Protein AF-A0A1V5WUJ1-F1 (afdb_monomer_lite)

Foldseek 3Di:
DDDPNFDWDWDDQPQKIKTFGPDADPVLLVVLCCQQVPDPFDQDPVRDTDGDLVSLLVCLQVCCVSRVIWMQRPHDTDRDDPVVLVPDDPVSNVVSSVVSSVVSVCSVPVVPD

Sequence (113 aa):
MEIKGRECEEVKIGEDKLYFLSSFKGKEYRKIMEIQFGEDTKMSAKGEVEFNAGRLIARVPDLFPVFCLDIVKGEEHVAPSVEYLDNLEVEHYVKIQGILTDKMAEVANSKKA

Secondary structure (DSSP, 8-state):
-BSSSSBEEEEEETTEEEEEESS--HHHHHHHHHHHSSTT--B-TTS-B---HHHHHHTHHHHTTTTT-EEEETTEEE---HHHHHTS-HHHHHHHHHHHHHHHHHHHHGGG-

Structure (mmCIF, N/CA/C/O backbone):
data_AF-A0A1V5WUJ1-F1
#
_entry.id   AF-A0A1V5WUJ1-F1
#
loop_
_atom_site.group_PDB
_atom_site.id
_atom_site.type_symbol
_atom_site.label_atom_id
_atom_site.label_alt_id
_atom_site.label_comp_id
_atom_site.label_asym_id
_atom_site.label_entity_id
_atom_site.label_seq_id
_atom_site.pdbx_PDB_ins_code
_atom_site.Cartn_x
_atom_site.Cartn_y
_atom_site.Cartn_z
_atom_site.occupancy
_atom_site.B_iso_or_equiv
_atom_site.auth_seq_id
_atom_site.auth_comp_id
_atom_site.auth_asym_id
_atom_site.auth_atom_id
_atom_site.pdbx_PDB_model_num
ATOM 1 N N . MET A 1 1 ? -9.285 12.064 5.532 1.00 66.38 1 MET A N 1
ATOM 2 C CA . MET A 1 1 ? -9.195 12.162 7.011 1.00 66.38 1 MET A CA 1
ATOM 3 C C . MET A 1 1 ? -7.740 12.377 7.397 1.00 66.38 1 MET A C 1
ATOM 5 O O . MET A 1 1 ? -6.892 11.842 6.704 1.00 66.38 1 MET A O 1
ATOM 9 N N . GLU A 1 2 ? -7.425 13.144 8.445 1.00 59.47 2 GLU A N 1
ATOM 10 C CA . GLU A 1 2 ? -6.035 13.294 8.904 1.00 59.47 2 GLU A CA 1
ATOM 11 C C . GLU A 1 2 ? -5.689 12.246 9.978 1.00 59.47 2 GLU A C 1
ATOM 13 O O . GLU A 1 2 ? -6.318 12.215 11.032 1.00 59.47 2 GLU A O 1
ATOM 18 N N . ILE A 1 3 ? -4.684 11.400 9.730 1.00 64.50 3 ILE A N 1
ATOM 19 C CA . ILE A 1 3 ? -4.148 10.425 10.691 1.00 64.50 3 ILE A CA 1
ATOM 20 C C . ILE A 1 3 ? -2.673 10.751 10.931 1.00 64.50 3 ILE A C 1
ATOM 22 O O . ILE A 1 3 ? -1.857 10.730 10.009 1.00 64.50 3 ILE A O 1
ATOM 26 N N . LYS A 1 4 ? -2.310 11.058 12.185 1.00 66.69 4 LYS A N 1
ATOM 27 C CA . LYS A 1 4 ? -0.926 11.384 12.594 1.00 66.69 4 LYS A CA 1
ATOM 28 C C . LYS A 1 4 ? -0.276 12.489 11.727 1.00 66.69 4 LYS A C 1
ATOM 30 O O . LYS A 1 4 ? 0.902 12.387 11.375 1.00 66.69 4 LYS A O 1
ATOM 35 N N . GLY A 1 5 ? -1.022 13.540 11.367 1.00 66.94 5 GLY A N 1
ATOM 36 C CA . GLY A 1 5 ? -0.499 14.658 10.565 1.00 66.94 5 GLY A CA 1
ATOM 37 C C . GLY A 1 5 ? -0.368 14.362 9.066 1.00 66.94 5 GLY A C 1
ATOM 38 O O . GLY A 1 5 ? 0.536 14.901 8.404 1.00 66.94 5 GLY A O 1
ATOM 39 N N . ARG A 1 6 ? -1.183 13.434 8.550 1.00 70.19 6 ARG A N 1
ATOM 40 C CA . ARG A 1 6 ? -1.177 12.982 7.153 1.00 70.19 6 ARG A CA 1
ATOM 41 C C . ARG A 1 6 ? -2.592 12.777 6.642 1.00 70.19 6 ARG A C 1
ATOM 43 O O . ARG A 1 6 ? -3.411 12.214 7.359 1.00 70.19 6 ARG A O 1
ATOM 50 N N . GLU A 1 7 ? -2.863 13.190 5.411 1.00 72.94 7 GLU A N 1
ATOM 51 C CA . GLU A 1 7 ? -4.158 12.931 4.794 1.00 72.94 7 GLU A CA 1
ATOM 52 C C . GLU A 1 7 ? -4.234 11.488 4.299 1.00 72.94 7 GLU A C 1
ATOM 54 O O . GLU A 1 7 ? -3.339 11.004 3.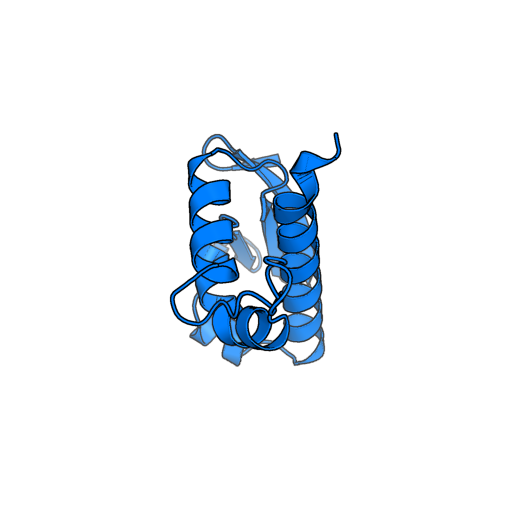598 1.00 72.94 7 GLU A O 1
ATOM 59 N N . CYS A 1 8 ? -5.316 10.820 4.681 1.00 74.75 8 CYS A N 1
ATOM 60 C CA . 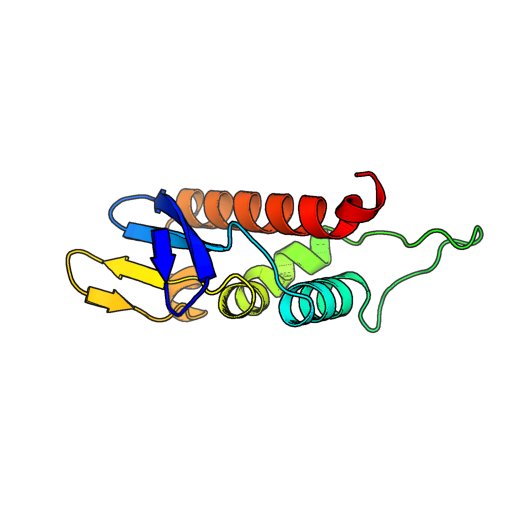CYS A 1 8 ? -5.639 9.459 4.312 1.00 74.75 8 CYS A CA 1
ATOM 61 C C . CYS A 1 8 ? -7.036 9.362 3.688 1.00 74.75 8 CYS A C 1
ATOM 63 O O . CYS A 1 8 ? -7.982 10.055 4.087 1.00 74.75 8 CYS A O 1
ATOM 65 N N . GLU A 1 9 ? -7.155 8.441 2.745 1.00 81.06 9 GLU A N 1
ATOM 66 C CA . GLU A 1 9 ? -8.370 7.968 2.102 1.00 81.06 9 GLU A CA 1
ATOM 67 C C . GLU A 1 9 ? -8.861 6.694 2.802 1.00 81.06 9 GLU A C 1
ATOM 69 O O . GLU A 1 9 ? -8.077 5.774 3.031 1.00 81.06 9 GLU A O 1
ATOM 74 N N . GLU A 1 10 ? -10.148 6.651 3.150 1.00 82.38 10 GLU A N 1
ATOM 75 C CA . GLU A 1 10 ? -10.794 5.466 3.725 1.00 82.38 10 GLU A CA 1
ATOM 76 C C . GLU A 1 10 ? -11.273 4.540 2.605 1.00 82.38 10 GLU A C 1
ATOM 78 O O . GLU A 1 10 ? -12.014 4.958 1.715 1.00 82.38 10 GLU A O 1
ATOM 83 N N . VAL A 1 11 ? -10.907 3.264 2.685 1.00 82.62 11 VAL A N 1
ATOM 84 C CA . VAL A 1 11 ? -11.355 2.219 1.770 1.00 82.62 11 VAL A CA 1
ATOM 85 C C . VAL A 1 11 ? -11.915 1.059 2.577 1.00 82.62 11 VAL A C 1
ATOM 87 O O . VAL A 1 11 ? -11.229 0.464 3.407 1.00 82.62 11 VAL A O 1
ATOM 90 N N . LYS A 1 12 ? -13.166 0.695 2.295 1.00 83.56 12 LYS A N 1
ATOM 91 C CA . LYS A 1 12 ? -13.801 -0.476 2.899 1.00 83.56 12 LYS A CA 1
ATOM 92 C C . LYS A 1 12 ? -13.462 -1.746 2.113 1.00 83.56 12 LYS A C 1
ATOM 94 O O . LYS A 1 12 ? -13.655 -1.807 0.887 1.00 83.56 12 LYS A O 1
ATOM 99 N N . ILE A 1 13 ? -12.965 -2.760 2.815 1.00 80.94 13 ILE A N 1
ATOM 100 C CA . ILE A 1 13 ? -12.621 -4.071 2.258 1.00 80.94 13 ILE A CA 1
ATOM 101 C C . ILE A 1 13 ? -13.202 -5.140 3.181 1.00 80.94 13 ILE A C 1
ATOM 103 O O . ILE A 1 13 ? -12.755 -5.304 4.310 1.00 80.94 13 ILE A O 1
ATOM 107 N N . GLY A 1 14 ? -14.245 -5.827 2.713 1.00 81.31 14 GLY A N 1
ATOM 108 C CA . GLY A 1 14 ? -15.060 -6.678 3.575 1.00 81.31 14 GLY A CA 1
ATOM 109 C C . GLY A 1 14 ? -15.678 -5.877 4.725 1.00 81.31 14 GLY A C 1
ATOM 110 O O . GLY A 1 14 ? -16.364 -4.871 4.506 1.00 81.31 14 GLY A O 1
ATOM 111 N N . GLU A 1 15 ? -15.418 -6.327 5.949 1.00 81.75 15 GLU A N 1
ATOM 112 C CA . GLU A 1 15 ? -15.836 -5.658 7.188 1.00 81.75 15 GLU A CA 1
ATOM 113 C C . GLU A 1 15 ? -14.806 -4.637 7.694 1.00 81.75 15 GLU A C 1
ATOM 115 O O . GLU A 1 15 ? -15.154 -3.760 8.487 1.00 81.75 15 GLU A O 1
ATOM 120 N N . ASP A 1 16 ? -13.578 -4.690 7.174 1.00 82.56 16 ASP A N 1
ATOM 121 C CA . ASP A 1 16 ? -12.463 -3.868 7.624 1.00 82.56 16 ASP A CA 1
ATOM 122 C C . ASP A 1 16 ? -12.460 -2.503 6.919 1.00 82.56 16 ASP A C 1
ATOM 124 O O . ASP A 1 16 ? -12.800 -2.360 5.733 1.00 82.56 16 ASP A O 1
ATOM 128 N N . LYS A 1 17 ? -12.036 -1.471 7.654 1.00 83.06 17 LYS A N 1
ATOM 129 C CA . LYS A 1 17 ? -11.732 -0.151 7.092 1.00 83.06 17 LYS A CA 1
ATOM 130 C C . LYS A 1 17 ? -10.229 0.038 7.031 1.00 83.06 17 LYS A C 1
ATOM 132 O O . LYS A 1 17 ? -9.553 -0.056 8.051 1.00 83.06 17 LYS A O 1
ATOM 137 N N . LEU A 1 18 ? -9.719 0.325 5.842 1.00 82.62 18 LEU A N 1
ATOM 138 C CA . LEU A 1 18 ? -8.309 0.602 5.612 1.00 82.62 18 LEU A CA 1
ATOM 139 C C . LEU A 1 18 ? -8.134 2.080 5.286 1.00 82.62 18 LEU A C 1
ATOM 141 O O . LEU A 1 18 ? -8.871 2.629 4.469 1.00 82.62 18 LEU A O 1
ATOM 145 N N . TYR A 1 19 ? -7.127 2.710 5.877 1.00 77.25 19 TYR A N 1
ATOM 146 C CA . TYR A 1 19 ? -6.777 4.099 5.599 1.00 77.25 19 TYR A CA 1
ATOM 147 C C . TYR A 1 19 ? -5.453 4.167 4.846 1.00 77.25 19 TYR A C 1
ATOM 149 O O . TYR A 1 19 ? -4.418 3.800 5.389 1.00 77.25 19 TYR A O 1
ATOM 157 N N . PHE A 1 20 ? -5.474 4.655 3.609 1.00 79.00 20 PHE A N 1
ATOM 158 C CA . PHE A 1 20 ? -4.284 4.802 2.766 1.00 79.00 20 PHE A CA 1
ATOM 159 C C . PHE A 1 20 ? -3.887 6.266 2.666 1.00 79.00 20 PHE A C 1
ATOM 161 O O . PHE A 1 20 ? -4.762 7.108 2.503 1.00 79.00 20 PHE A O 1
ATOM 168 N N . LEU A 1 21 ? -2.593 6.591 2.658 1.00 73.88 21 LEU A N 1
ATOM 169 C CA . LEU A 1 21 ? -2.167 7.966 2.371 1.00 73.88 21 LEU A CA 1
ATOM 170 C C . LEU A 1 21 ? -2.736 8.477 1.036 1.00 73.88 21 LEU A C 1
ATOM 172 O O . LEU A 1 21 ? -2.644 7.809 0.001 1.00 73.88 21 LEU A O 1
ATOM 176 N N . SER A 1 22 ? -3.310 9.680 1.073 1.00 69.31 22 SER A N 1
ATOM 177 C CA . SER A 1 22 ? -3.749 10.441 -0.101 1.00 69.31 22 SER A CA 1
ATOM 178 C C . SER A 1 22 ? -2.729 11.504 -0.510 1.00 69.31 22 SER A C 1
ATOM 180 O O . SER A 1 22 ? -2.707 11.911 -1.667 1.00 69.31 22 SER A O 1
ATOM 182 N N . SER A 1 23 ? -1.852 11.927 0.407 1.00 71.88 23 SER A N 1
ATOM 183 C CA . SER A 1 23 ? -0.723 12.811 0.108 1.00 71.88 23 SER A CA 1
ATOM 184 C C . SER A 1 23 ? 0.598 12.250 0.640 1.00 71.88 23 SER A C 1
ATOM 186 O O . SER A 1 23 ? 0.718 11.806 1.785 1.00 71.88 23 SER A O 1
ATOM 188 N N . PHE A 1 24 ? 1.621 12.272 -0.216 1.00 72.88 24 PHE A N 1
ATOM 189 C CA . PHE A 1 24 ? 2.950 11.732 0.074 1.00 72.88 24 PHE A CA 1
ATOM 190 C C . PHE A 1 24 ? 3.927 12.867 0.373 1.00 72.88 24 PHE A C 1
ATOM 192 O O . PHE A 1 24 ? 4.027 13.822 -0.397 1.00 72.88 24 PHE A O 1
ATOM 199 N N . LYS A 1 25 ? 4.688 12.771 1.471 1.00 73.94 25 LYS A N 1
ATOM 200 C CA . LYS A 1 25 ? 5.813 13.684 1.724 1.00 73.94 25 LYS A CA 1
ATOM 201 C C . LYS A 1 25 ? 7.084 13.094 1.098 1.00 73.94 25 LYS A C 1
ATOM 203 O O . LYS A 1 25 ? 7.138 11.942 0.661 1.00 73.94 25 LYS A O 1
ATOM 208 N N . GLY A 1 26 ? 8.154 13.888 1.050 1.00 74.81 26 GLY A N 1
ATOM 209 C CA . GLY A 1 26 ? 9.399 13.492 0.373 1.00 74.81 26 GLY A CA 1
ATOM 210 C C . GLY A 1 26 ? 10.065 12.224 0.934 1.00 74.81 26 GLY A C 1
ATOM 211 O O . GLY A 1 26 ? 10.802 11.545 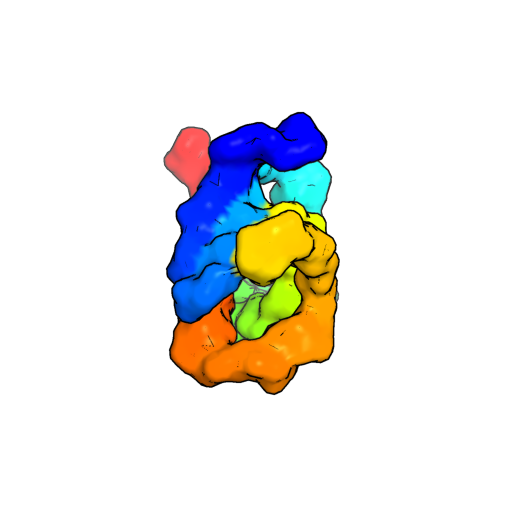0.220 1.00 74.81 26 GLY A O 1
ATOM 212 N N . LYS A 1 27 ? 9.810 11.871 2.203 1.00 76.19 27 LYS A N 1
ATOM 213 C CA . LYS A 1 27 ? 10.301 10.620 2.804 1.00 76.19 27 LYS A CA 1
ATOM 214 C C . LYS A 1 27 ? 9.604 9.400 2.197 1.00 76.19 27 LYS A C 1
ATOM 216 O O . LYS A 1 27 ? 10.272 8.410 1.919 1.00 76.19 27 LYS A O 1
ATOM 221 N N . GLU A 1 28 ? 8.291 9.472 1.998 1.00 73.50 28 GLU A N 1
ATOM 222 C CA . GLU A 1 28 ? 7.489 8.407 1.390 1.00 73.50 28 GLU A CA 1
ATOM 223 C C . GLU A 1 28 ? 7.840 8.260 -0.087 1.00 73.50 28 GLU A C 1
ATOM 225 O O . GLU A 1 28 ? 8.107 7.146 -0.523 1.00 73.50 28 GLU A O 1
ATOM 230 N N . TYR A 1 29 ? 7.969 9.382 -0.808 1.00 74.75 29 TYR A N 1
ATOM 231 C CA . TYR A 1 29 ? 8.462 9.392 -2.188 1.00 74.75 29 TYR A CA 1
ATOM 232 C C . TYR A 1 29 ? 9.801 8.654 -2.302 1.00 74.75 29 TYR A C 1
ATOM 234 O O . TYR A 1 29 ? 9.932 7.732 -3.096 1.00 74.75 29 TYR A O 1
ATOM 242 N N . ARG A 1 30 ? 10.787 8.992 -1.458 1.00 73.06 30 ARG A N 1
ATOM 243 C CA . ARG A 1 30 ? 12.104 8.339 -1.482 1.00 73.06 30 ARG A CA 1
ATOM 244 C C . ARG A 1 30 ? 12.015 6.832 -1.256 1.00 73.06 30 ARG A C 1
ATOM 246 O O . ARG A 1 30 ? 12.642 6.093 -1.996 1.00 73.06 30 ARG A O 1
ATOM 253 N N . LYS A 1 31 ? 11.223 6.382 -0.280 1.00 74.19 31 LYS A N 1
ATOM 254 C CA . LYS A 1 31 ? 11.044 4.950 0.004 1.00 74.19 31 LYS A CA 1
ATOM 255 C C . LYS A 1 31 ? 10.348 4.207 -1.135 1.00 74.19 31 LYS A C 1
ATOM 257 O O . LYS A 1 31 ? 10.767 3.112 -1.485 1.00 74.19 31 LYS A O 1
ATOM 262 N N . ILE A 1 32 ? 9.308 4.803 -1.722 1.00 72.69 32 ILE A N 1
ATOM 263 C CA . ILE A 1 32 ? 8.624 4.262 -2.906 1.00 72.69 32 ILE A CA 1
ATOM 264 C C . ILE A 1 32 ? 9.628 4.112 -4.049 1.00 72.69 32 ILE A C 1
ATOM 266 O O . ILE A 1 32 ? 9.714 3.044 -4.648 1.00 72.69 32 ILE A O 1
ATOM 270 N N . MET A 1 33 ? 10.449 5.138 -4.280 1.00 71.25 33 MET A N 1
ATOM 271 C CA . MET A 1 33 ? 11.511 5.099 -5.279 1.00 71.25 33 MET A CA 1
ATOM 272 C C . MET A 1 33 ? 12.603 4.077 -4.926 1.00 71.25 33 MET A C 1
ATOM 274 O O . MET A 1 33 ? 13.083 3.395 -5.809 1.00 71.25 33 MET A O 1
ATOM 278 N N . GLU A 1 34 ? 12.994 3.894 -3.668 1.00 71.00 34 GLU A N 1
ATOM 279 C CA . GLU A 1 34 ? 13.957 2.850 -3.270 1.00 71.00 34 GLU A CA 1
ATOM 280 C C . GLU A 1 34 ? 13.410 1.435 -3.509 1.00 71.00 34 GLU A C 1
ATOM 282 O O . GLU A 1 34 ? 14.152 0.542 -3.906 1.00 71.00 34 GLU A O 1
ATOM 287 N N . ILE A 1 35 ? 12.108 1.216 -3.308 1.00 70.50 35 ILE A N 1
ATOM 288 C CA . ILE A 1 35 ? 11.459 -0.073 -3.589 1.00 70.50 35 ILE A CA 1
ATOM 289 C C . ILE A 1 35 ? 11.332 -0.292 -5.101 1.00 70.50 35 ILE A C 1
ATOM 291 O O . ILE A 1 35 ? 11.579 -1.391 -5.597 1.00 70.50 35 ILE A O 1
ATOM 295 N N . GLN A 1 36 ? 10.980 0.762 -5.837 1.00 63.81 36 GLN A N 1
ATOM 296 C CA . GLN A 1 36 ? 10.772 0.729 -7.282 1.00 63.81 36 GLN A CA 1
ATOM 297 C C . GLN A 1 36 ? 12.085 0.684 -8.080 1.00 63.81 36 GLN A C 1
ATOM 299 O O . GLN A 1 36 ? 12.141 0.021 -9.113 1.00 63.81 36 GLN A O 1
ATOM 304 N N . PHE A 1 37 ? 13.127 1.360 -7.591 1.00 66.12 37 PHE A N 1
ATOM 305 C CA . PHE A 1 37 ? 14.444 1.531 -8.215 1.00 66.12 37 PHE A CA 1
ATOM 306 C C . PHE A 1 37 ? 15.579 0.865 -7.406 1.00 66.12 37 PHE A C 1
ATOM 308 O O . PHE A 1 37 ? 16.753 1.194 -7.579 1.00 66.12 37 PHE A O 1
ATOM 315 N N . GLY A 1 38 ? 15.252 -0.065 -6.503 1.00 61.78 38 GLY A N 1
ATOM 316 C CA . GLY A 1 38 ? 16.234 -0.807 -5.704 1.00 61.78 38 GLY A CA 1
ATOM 317 C C . GLY A 1 38 ? 17.146 -1.711 -6.543 1.00 61.78 38 GLY A C 1
ATOM 318 O O . GLY A 1 38 ? 17.019 -1.776 -7.763 1.00 61.78 38 GLY A O 1
ATOM 319 N N . GLU A 1 39 ? 18.039 -2.457 -5.886 1.00 52.44 39 GLU A N 1
ATOM 320 C CA . GLU A 1 39 ? 19.249 -3.122 -6.436 1.00 52.44 39 GLU A CA 1
ATOM 321 C C . GLU A 1 39 ? 19.126 -3.939 -7.749 1.00 52.44 39 GLU A C 1
ATOM 323 O O . GLU A 1 39 ? 20.147 -4.211 -8.369 1.00 52.44 39 GLU A O 1
ATOM 328 N N . ASP A 1 40 ? 17.921 -4.257 -8.240 1.00 50.91 40 ASP A N 1
ATOM 329 C CA . ASP A 1 40 ? 17.703 -5.020 -9.488 1.00 50.91 40 ASP A CA 1
ATOM 330 C C . ASP A 1 40 ? 17.066 -4.189 -10.616 1.00 50.91 40 ASP A C 1
ATOM 332 O O . ASP A 1 40 ? 16.441 -4.730 -11.534 1.00 50.91 40 ASP A O 1
ATOM 336 N N . THR A 1 41 ? 17.173 -2.863 -10.554 1.00 54.41 41 THR A N 1
ATOM 337 C CA . THR A 1 41 ? 16.645 -1.989 -11.607 1.00 54.41 41 THR A CA 1
ATOM 338 C C . THR A 1 41 ? 17.500 -2.134 -12.854 1.00 54.41 41 THR A C 1
ATOM 340 O O . THR A 1 41 ? 18.603 -1.593 -12.941 1.00 54.41 41 THR A O 1
ATOM 343 N N . LYS A 1 42 ? 16.999 -2.876 -13.842 1.00 54.06 42 LYS A N 1
ATOM 344 C CA . LYS A 1 42 ? 17.636 -2.928 -15.154 1.00 54.06 42 LYS A CA 1
ATOM 345 C C . LYS A 1 42 ? 17.384 -1.598 -15.850 1.00 54.06 42 LYS A C 1
ATOM 347 O O . LYS A 1 42 ? 16.258 -1.265 -16.213 1.00 54.06 42 LYS A O 1
ATOM 352 N N . MET A 1 43 ? 18.447 -0.820 -16.028 1.00 54.41 43 MET A N 1
ATOM 353 C CA . MET A 1 43 ? 18.425 0.215 -17.050 1.00 54.41 43 MET A CA 1
ATOM 354 C C . MET A 1 43 ? 18.422 -0.490 -18.402 1.00 54.41 43 MET A C 1
ATOM 356 O O . MET A 1 43 ? 19.315 -1.285 -18.701 1.00 54.41 43 MET A O 1
ATOM 360 N N . SER A 1 44 ? 17.402 -0.223 -19.210 1.00 55.81 44 SER A N 1
ATOM 361 C CA . SER A 1 44 ? 17.400 -0.641 -20.606 1.00 55.81 44 SER A CA 1
ATOM 362 C C . SER A 1 44 ? 18.615 -0.041 -21.323 1.00 55.81 44 SER A C 1
ATOM 364 O O . SER A 1 44 ? 19.174 0.976 -20.903 1.00 55.81 44 SER A O 1
ATOM 366 N N . ALA A 1 45 ? 19.003 -0.617 -22.461 1.00 55.97 45 ALA A N 1
ATOM 367 C CA . ALA A 1 45 ? 20.125 -0.124 -23.267 1.00 55.97 45 ALA A CA 1
ATOM 368 C C . ALA A 1 45 ? 19.978 1.345 -23.735 1.00 55.97 45 ALA A C 1
ATOM 370 O O . ALA A 1 45 ? 20.937 1.928 -24.233 1.00 55.97 45 ALA A O 1
ATOM 371 N N . LYS A 1 46 ? 18.792 1.950 -23.576 1.00 59.41 46 LYS A N 1
ATOM 372 C CA . LYS A 1 46 ? 18.491 3.353 -23.896 1.00 59.41 46 LYS A CA 1
ATOM 373 C C . LYS A 1 46 ? 18.511 4.286 -22.676 1.00 59.41 46 LYS A C 1
ATOM 375 O O . LYS A 1 46 ? 18.205 5.464 -22.816 1.00 59.41 46 LYS A O 1
ATOM 380 N N . GLY A 1 47 ? 18.856 3.780 -21.489 1.00 55.59 47 GLY A N 1
ATOM 381 C CA . GLY A 1 47 ? 18.836 4.546 -20.237 1.00 55.59 47 GLY A CA 1
ATOM 382 C C . GLY A 1 47 ? 17.437 4.726 -19.639 1.00 55.59 47 GLY A C 1
ATOM 383 O O . GLY A 1 47 ? 17.279 5.454 -18.662 1.00 55.59 47 GLY A O 1
ATOM 384 N N . GLU A 1 48 ? 16.421 4.064 -20.196 1.00 54.94 48 GLU A N 1
ATOM 385 C CA . GLU A 1 48 ? 15.081 4.030 -19.611 1.00 54.94 48 GLU A CA 1
ATOM 386 C C . GLU A 1 48 ? 15.056 2.995 -18.490 1.00 54.94 48 GLU A C 1
ATOM 388 O O . GLU A 1 48 ? 15.583 1.890 -18.641 1.00 54.94 48 GLU A O 1
ATOM 393 N N . VAL A 1 49 ? 14.449 3.352 -17.365 1.00 57.66 49 VAL A N 1
ATOM 394 C CA . VAL A 1 49 ? 14.274 2.432 -16.245 1.00 57.66 49 VAL A CA 1
ATOM 395 C C . VAL A 1 49 ? 13.134 1.470 -16.564 1.00 57.66 49 VAL A C 1
ATOM 397 O O . VAL A 1 49 ? 11.992 1.902 -16.716 1.00 57.66 49 VAL A O 1
ATOM 400 N N . GLU A 1 50 ? 13.431 0.169 -16.644 1.00 56.06 50 GLU A N 1
ATOM 401 C CA . GLU A 1 50 ? 12.386 -0.850 -16.744 1.00 56.06 50 GLU A CA 1
ATOM 402 C C . GLU A 1 50 ? 11.713 -1.044 -15.384 1.00 56.06 50 GLU A C 1
ATOM 404 O O . GLU A 1 50 ? 12.303 -1.539 -14.422 1.00 56.06 50 GLU A O 1
ATOM 409 N N . PHE A 1 51 ? 10.443 -0.651 -15.314 1.00 59.84 51 PHE A N 1
ATOM 410 C CA . PHE A 1 51 ? 9.598 -0.884 -14.154 1.00 59.84 51 PHE A CA 1
ATOM 411 C C . PHE A 1 51 ? 9.259 -2.374 -14.025 1.00 59.84 51 PHE A C 1
ATOM 413 O O . PHE A 1 51 ? 8.582 -2.943 -14.882 1.00 59.84 51 PHE A O 1
ATOM 420 N N . ASN A 1 52 ? 9.681 -3.007 -12.929 1.00 62.88 52 ASN A N 1
ATOM 421 C CA . ASN A 1 52 ? 9.318 -4.392 -12.635 1.00 62.88 52 ASN A CA 1
ATOM 422 C C . ASN A 1 52 ? 8.071 -4.455 -11.735 1.00 62.88 52 ASN A C 1
ATOM 424 O O . ASN A 1 52 ? 8.171 -4.559 -10.510 1.00 62.88 52 ASN A O 1
ATOM 428 N N . ALA A 1 53 ? 6.893 -4.434 -12.363 1.00 59.03 53 ALA A N 1
ATOM 429 C CA . ALA A 1 53 ? 5.603 -4.553 -11.680 1.00 59.03 53 ALA A CA 1
ATOM 430 C C . ALA A 1 53 ? 5.493 -5.836 -10.829 1.00 59.03 53 ALA A C 1
ATOM 432 O O . ALA A 1 53 ? 4.936 -5.806 -9.736 1.00 59.03 53 ALA A O 1
ATOM 433 N N . GLY A 1 54 ? 6.077 -6.953 -11.280 1.00 58.97 54 GLY A N 1
ATOM 434 C CA . GLY A 1 54 ? 6.045 -8.228 -10.553 1.00 58.97 54 GLY A CA 1
ATOM 435 C C . GLY A 1 54 ? 6.786 -8.188 -9.212 1.00 58.97 54 GLY A C 1
ATOM 436 O O . GLY A 1 54 ? 6.359 -8.813 -8.244 1.00 58.97 54 GLY A O 1
ATOM 437 N N . ARG A 1 55 ? 7.867 -7.405 -9.113 1.00 63.50 55 ARG A N 1
ATOM 438 C CA . ARG A 1 55 ? 8.624 -7.235 -7.861 1.00 63.50 55 ARG A CA 1
ATOM 439 C C . ARG A 1 55 ? 7.900 -6.329 -6.866 1.00 63.50 55 ARG A C 1
ATOM 441 O O . ARG A 1 55 ? 7.975 -6.569 -5.665 1.00 63.50 55 ARG A O 1
ATOM 448 N N . LEU A 1 56 ? 7.177 -5.331 -7.373 1.00 62.16 56 LEU A N 1
ATOM 449 C CA . LEU A 1 56 ? 6.286 -4.475 -6.587 1.00 62.16 56 LEU A CA 1
ATOM 450 C C . LEU A 1 56 ? 5.223 -5.314 -5.868 1.00 62.16 56 LEU A C 1
ATOM 452 O O . LEU A 1 56 ? 5.016 -5.174 -4.667 1.00 62.16 56 LEU A O 1
ATOM 456 N N . ILE A 1 57 ? 4.620 -6.242 -6.616 1.00 62.69 57 ILE A N 1
ATOM 457 C CA . ILE A 1 57 ? 3.597 -7.173 -6.136 1.00 62.69 57 ILE A CA 1
ATOM 458 C C . ILE A 1 57 ? 4.164 -8.089 -5.045 1.00 62.69 57 ILE A C 1
ATOM 460 O O . ILE A 1 57 ? 3.556 -8.249 -3.992 1.00 62.69 57 ILE A O 1
ATOM 464 N N . ALA A 1 58 ? 5.369 -8.629 -5.243 1.00 61.59 58 ALA A N 1
ATOM 465 C CA . ALA A 1 58 ? 6.022 -9.480 -4.248 1.00 61.59 58 ALA A CA 1
ATOM 466 C C . ALA A 1 58 ? 6.415 -8.738 -2.952 1.00 61.59 58 ALA A C 1
ATOM 468 O O . ALA A 1 58 ? 6.638 -9.379 -1.929 1.00 61.59 58 ALA A O 1
ATOM 469 N N . ARG A 1 59 ? 6.507 -7.401 -2.984 1.00 68.19 59 ARG A N 1
ATOM 470 C CA . ARG A 1 59 ? 6.853 -6.552 -1.830 1.00 68.19 59 ARG A CA 1
ATOM 471 C C . ARG A 1 59 ? 5.673 -5.755 -1.283 1.00 68.19 59 ARG A C 1
ATOM 473 O O . ARG A 1 59 ? 5.878 -4.812 -0.526 1.00 68.19 59 ARG A O 1
ATOM 480 N N . VAL A 1 60 ? 4.442 -6.144 -1.615 1.00 67.62 60 VAL A N 1
ATOM 481 C CA . VAL A 1 60 ? 3.222 -5.517 -1.084 1.00 67.62 60 VAL A CA 1
ATOM 482 C C . VAL A 1 60 ? 3.269 -5.319 0.438 1.00 67.62 60 VAL A C 1
ATOM 484 O O . VAL A 1 60 ? 2.998 -4.198 0.862 1.00 67.62 60 VAL A O 1
ATOM 487 N N . PRO A 1 61 ? 3.694 -6.292 1.272 1.00 68.44 61 PRO A N 1
ATOM 488 C CA . PRO A 1 61 ? 3.803 -6.072 2.717 1.00 68.44 61 PRO A CA 1
ATOM 489 C C . PRO A 1 61 ? 4.737 -4.914 3.115 1.00 68.44 61 PRO A C 1
ATOM 491 O O . PRO A 1 61 ? 4.426 -4.160 4.036 1.00 68.44 61 PRO A O 1
ATOM 494 N N . ASP A 1 62 ? 5.840 -4.706 2.388 1.00 70.56 62 ASP A N 1
ATOM 495 C CA . ASP A 1 62 ? 6.823 -3.646 2.666 1.00 70.56 62 ASP A CA 1
ATOM 496 C C . ASP A 1 62 ? 6.268 -2.239 2.390 1.00 70.56 62 ASP A C 1
ATOM 498 O O . ASP A 1 62 ? 6.794 -1.235 2.881 1.00 70.56 62 ASP A O 1
A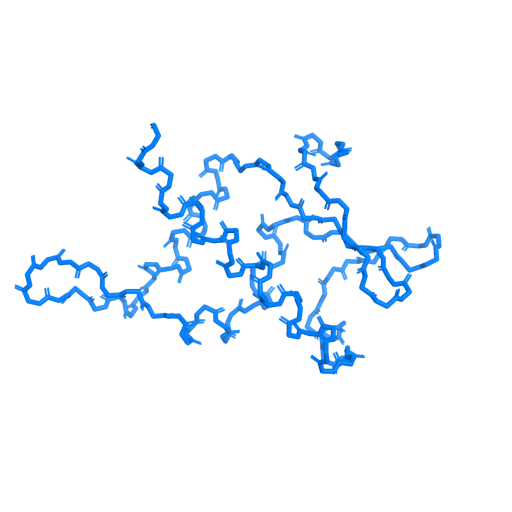TOM 502 N N . LEU A 1 63 ? 5.192 -2.151 1.604 1.00 70.12 63 LEU A N 1
ATOM 503 C CA . LEU A 1 63 ? 4.541 -0.899 1.236 1.00 70.12 63 LEU A CA 1
ATOM 504 C C . LEU A 1 63 ? 3.601 -0.392 2.330 1.00 70.12 63 LEU A C 1
ATOM 506 O O . LEU A 1 63 ? 3.439 0.817 2.486 1.00 70.12 63 LEU A O 1
ATOM 510 N N . PHE A 1 64 ? 3.025 -1.272 3.144 1.00 69.88 64 PHE A N 1
ATOM 511 C CA . PHE A 1 64 ? 2.037 -0.892 4.160 1.00 69.88 64 PHE A CA 1
ATOM 512 C C . PHE A 1 64 ? 2.542 0.171 5.157 1.00 69.88 64 PHE A C 1
ATOM 514 O O . PHE A 1 64 ? 1.837 1.162 5.378 1.00 69.88 64 PHE A O 1
ATOM 521 N N . PRO A 1 65 ? 3.774 0.076 5.703 1.00 64.06 65 PRO A N 1
ATOM 522 C CA . PRO A 1 65 ? 4.338 1.131 6.545 1.00 64.06 65 PRO A CA 1
ATOM 523 C C . PRO A 1 65 ? 4.558 2.456 5.800 1.00 64.06 65 PRO A C 1
ATOM 525 O O . PRO A 1 65 ? 4.570 3.522 6.419 1.00 64.06 65 PRO A O 1
ATOM 528 N N . VAL A 1 66 ? 4.772 2.402 4.480 1.00 65.69 66 VAL A N 1
ATOM 529 C CA . VAL A 1 66 ? 5.025 3.573 3.626 1.00 65.69 66 VAL A CA 1
ATOM 530 C C . VAL A 1 66 ? 3.731 4.322 3.333 1.00 65.69 66 VAL A C 1
ATOM 532 O O . VAL A 1 66 ? 3.715 5.548 3.419 1.00 65.69 66 VAL A O 1
ATOM 535 N N . PHE A 1 67 ? 2.645 3.591 3.087 1.00 66.00 67 PHE A N 1
ATOM 536 C CA . PHE A 1 67 ? 1.301 4.138 2.887 1.00 66.00 67 PHE A CA 1
ATOM 537 C C . PHE A 1 67 ? 0.555 4.420 4.197 1.00 66.00 67 PHE A C 1
ATOM 539 O O . PHE A 1 67 ? -0.631 4.733 4.143 1.00 66.00 67 PHE A O 1
ATOM 546 N N . CYS A 1 68 ? 1.249 4.333 5.345 1.00 62.03 68 CYS A N 1
ATOM 547 C CA . CYS A 1 68 ? 0.702 4.500 6.697 1.00 62.03 68 CYS A CA 1
ATOM 548 C C . CYS A 1 68 ? -0.647 3.807 6.871 1.00 62.03 68 CYS A C 1
ATOM 550 O O . CYS A 1 68 ? -1.595 4.409 7.372 1.00 62.03 68 CYS A O 1
ATOM 552 N N . LEU A 1 69 ? -0.700 2.557 6.422 1.00 69.06 69 LEU A N 1
ATOM 553 C CA . LEU A 1 69 ? -1.935 1.811 6.375 1.00 69.06 69 LEU A CA 1
ATOM 554 C C . LEU A 1 69 ? -2.405 1.551 7.808 1.00 69.06 69 LEU A C 1
ATOM 556 O O . LEU A 1 69 ? -1.689 0.932 8.591 1.00 69.06 69 LEU A O 1
ATOM 560 N N . ASP A 1 70 ? -3.560 2.097 8.162 1.00 74.12 70 ASP A N 1
ATOM 561 C CA . ASP A 1 70 ? -4.225 1.833 9.437 1.00 74.12 70 ASP A CA 1
ATOM 562 C C . ASP A 1 70 ? -5.450 0.972 9.154 1.00 74.12 70 ASP A C 1
ATOM 564 O O . ASP A 1 70 ? -6.165 1.226 8.178 1.00 74.12 70 ASP A O 1
ATOM 568 N N . ILE A 1 71 ? -5.657 -0.069 9.955 1.00 77.75 71 ILE A N 1
ATOM 569 C CA . ILE A 1 71 ? -6.747 -1.025 9.765 1.00 77.75 71 ILE A CA 1
ATOM 570 C C . ILE A 1 71 ? -7.659 -0.908 10.973 1.00 77.75 71 ILE A C 1
ATOM 572 O O . ILE A 1 71 ? -7.208 -1.076 12.100 1.00 77.75 71 ILE A O 1
ATOM 576 N N . VAL A 1 72 ? -8.942 -0.654 10.746 1.00 80.81 72 VAL A N 1
ATOM 577 C CA . VAL A 1 72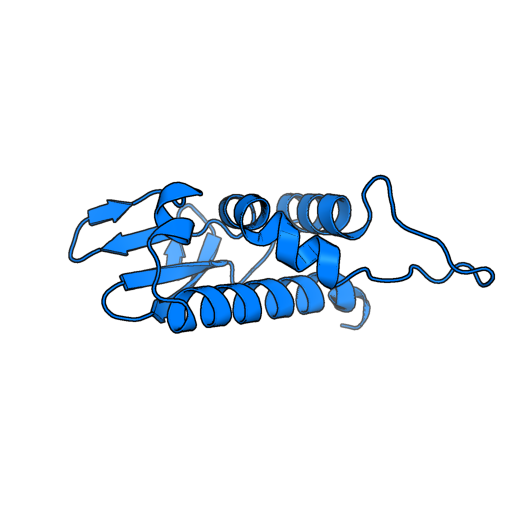 ? -9.947 -0.657 11.807 1.00 80.81 72 VAL A CA 1
ATOM 578 C C . VAL A 1 72 ? -10.847 -1.872 11.633 1.00 80.81 72 VAL A C 1
ATOM 580 O O . VAL A 1 72 ? -11.563 -1.979 10.632 1.00 80.81 72 VAL A O 1
ATO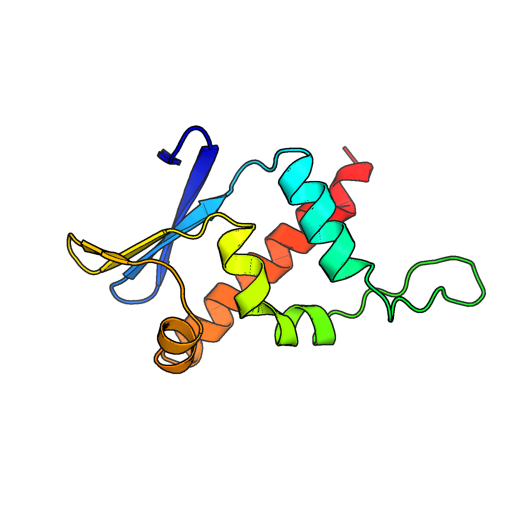M 583 N N . LYS A 1 73 ? -10.802 -2.772 12.621 1.00 78.56 73 LYS A N 1
ATOM 584 C CA . LYS A 1 73 ? -11.673 -3.948 12.738 1.00 78.56 73 LYS A CA 1
ATOM 585 C C . LYS A 1 73 ? -12.724 -3.679 13.809 1.00 78.56 73 LYS A C 1
ATOM 587 O O . LYS A 1 73 ? -12.420 -3.691 15.000 1.00 78.56 73 LYS A O 1
ATOM 592 N N . GLY A 1 74 ? -13.957 -3.391 13.397 1.00 80.25 74 GLY A N 1
ATOM 593 C CA . GLY A 1 74 ? -14.987 -2.916 14.325 1.00 80.25 74 GLY A CA 1
ATOM 594 C C . GLY A 1 74 ? -14.609 -1.557 14.928 1.00 80.25 74 GLY A C 1
ATOM 595 O O . GLY A 1 74 ? -14.721 -0.541 14.245 1.00 80.25 74 GLY A O 1
ATOM 596 N N . GLU A 1 75 ? -14.156 -1.549 16.186 1.00 78.69 75 GLU A N 1
ATOM 597 C CA . GLU A 1 75 ? -13.687 -0.350 16.909 1.00 78.69 75 GLU A CA 1
ATOM 598 C C . GLU A 1 75 ? -12.171 -0.360 17.204 1.00 78.69 75 GLU A C 1
ATOM 600 O O . GLU A 1 75 ? -11.633 0.631 17.696 1.00 78.69 75 GLU A O 1
ATOM 605 N N . GLU A 1 76 ? -11.458 -1.450 16.897 1.00 82.12 76 GLU A N 1
ATOM 606 C CA . GLU A 1 76 ? -10.035 -1.595 17.222 1.00 82.12 76 GLU A CA 1
ATOM 607 C C . GLU A 1 76 ? -9.122 -1.220 16.051 1.00 82.12 76 GLU A C 1
ATOM 609 O O . GLU A 1 76 ? -9.331 -1.653 14.916 1.00 82.12 76 GLU A O 1
ATOM 614 N N . HIS A 1 77 ? -8.065 -0.456 16.349 1.00 79.19 77 HIS A N 1
ATOM 615 C CA . HIS A 1 77 ? -6.987 -0.152 15.408 1.00 79.19 77 HIS A CA 1
ATOM 616 C C . HIS A 1 77 ? -5.931 -1.260 15.433 1.00 79.19 77 HIS A C 1
ATOM 618 O O . HIS A 1 77 ? -5.302 -1.517 16.462 1.00 79.19 77 HIS A O 1
ATOM 624 N N . VAL A 1 78 ? -5.701 -1.882 14.283 1.00 79.31 78 VAL A N 1
ATOM 625 C CA . VAL A 1 78 ? -4.756 -2.978 14.090 1.00 79.31 78 VAL A CA 1
ATOM 626 C C . VAL A 1 78 ? -3.624 -2.503 13.188 1.00 79.31 78 VAL A C 1
ATOM 628 O O . VAL A 1 78 ? -3.840 -1.946 12.111 1.00 79.31 78 VAL A O 1
ATOM 631 N N . ALA A 1 79 ? -2.388 -2.744 13.625 1.00 71.44 79 ALA A N 1
ATOM 632 C CA . ALA A 1 79 ? -1.232 -2.481 12.787 1.00 71.44 79 ALA A CA 1
ATOM 633 C C . ALA A 1 79 ? -1.198 -3.482 11.622 1.00 71.44 79 ALA A C 1
ATOM 635 O O . ALA A 1 79 ? -1.393 -4.681 11.838 1.00 71.44 79 ALA A O 1
ATOM 636 N N . PRO A 1 80 ? -0.900 -3.034 10.398 1.00 72.50 80 PRO A N 1
ATOM 637 C CA . PRO A 1 80 ? -0.742 -3.950 9.289 1.00 72.50 80 PRO A CA 1
ATOM 638 C C . PRO A 1 80 ? 0.465 -4.865 9.488 1.00 72.50 80 PRO A C 1
ATOM 640 O O . PRO A 1 80 ? 1.559 -4.410 9.830 1.00 72.50 80 PRO A O 1
ATOM 643 N N . SER A 1 81 ? 0.267 -6.155 9.238 1.00 74.81 81 SER A N 1
ATOM 644 C CA . SER A 1 81 ? 1.292 -7.192 9.335 1.00 74.81 81 SER A CA 1
ATOM 645 C C . SER A 1 81 ? 1.191 -8.172 8.162 1.00 74.81 81 SER A C 1
ATOM 647 O O . SER A 1 81 ? 0.176 -8.223 7.466 1.00 74.81 81 SER A O 1
ATOM 649 N N . VAL A 1 82 ? 2.245 -8.966 7.946 1.00 73.75 82 VAL A N 1
ATOM 650 C CA . VAL A 1 82 ? 2.222 -10.076 6.973 1.00 73.75 82 VAL A CA 1
ATOM 651 C C . VAL A 1 82 ? 1.129 -11.082 7.344 1.00 73.75 82 VAL A C 1
ATOM 653 O O . VAL A 1 82 ? 0.354 -11.489 6.493 1.00 73.75 82 VAL A O 1
ATOM 656 N N . GLU A 1 83 ? 0.985 -11.386 8.634 1.00 79.56 83 GLU A N 1
ATOM 657 C CA . GLU A 1 83 ? -0.057 -12.287 9.134 1.00 79.56 83 GLU A CA 1
ATOM 658 C C . GLU A 1 83 ? -1.474 -11.768 8.850 1.00 79.56 83 GLU A C 1
ATOM 660 O O . GLU A 1 83 ? -2.359 -12.549 8.514 1.00 79.56 83 GLU A O 1
ATOM 665 N N . TYR A 1 84 ? -1.708 -10.453 8.929 1.00 81.06 84 TYR A N 1
ATOM 666 C CA . TYR A 1 84 ? -2.991 -9.883 8.515 1.00 81.06 84 TYR A CA 1
ATOM 667 C C . TYR A 1 84 ? -3.267 -10.160 7.032 1.00 81.06 84 TYR A C 1
ATOM 669 O O . TYR A 1 84 ? -4.370 -10.573 6.695 1.00 81.06 84 TYR A O 1
ATOM 677 N N . LEU A 1 85 ? -2.266 -9.970 6.165 1.00 75.50 85 LEU A N 1
ATOM 678 C CA . LEU A 1 85 ? -2.376 -10.189 4.721 1.00 75.50 85 LEU A CA 1
ATOM 679 C C . LEU A 1 85 ? -2.626 -11.653 4.357 1.00 75.50 85 LEU A C 1
ATOM 681 O O . LEU A 1 85 ? -3.474 -11.922 3.510 1.00 75.50 85 LEU A O 1
ATOM 685 N N . ASP A 1 86 ? -1.916 -12.576 5.003 1.00 79.00 86 ASP A N 1
ATOM 686 C CA . ASP A 1 86 ? -2.026 -14.015 4.744 1.00 79.00 86 ASP A CA 1
ATOM 687 C C . ASP A 1 86 ? -3.407 -14.572 5.125 1.00 79.00 86 ASP A C 1
ATOM 689 O O . ASP A 1 86 ? -3.839 -15.588 4.583 1.00 79.00 86 ASP A O 1
ATOM 693 N N . ASN A 1 87 ? -4.110 -13.893 6.037 1.00 83.94 87 ASN A N 1
ATOM 694 C CA . ASN A 1 87 ? -5.452 -14.256 6.489 1.00 83.94 87 ASN A CA 1
ATOM 695 C C . ASN A 1 87 ? -6.577 -13.506 5.754 1.00 83.94 87 ASN A C 1
ATOM 697 O O . ASN A 1 87 ? -7.747 -13.668 6.105 1.00 83.94 87 ASN A O 1
ATOM 701 N N . LEU A 1 88 ? -6.261 -12.665 4.764 1.00 82.81 88 LEU A N 1
ATOM 702 C CA . LEU A 1 88 ? -7.284 -12.035 3.935 1.00 82.81 88 LEU A CA 1
ATOM 703 C C . LEU A 1 88 ? -7.848 -13.021 2.915 1.00 82.81 88 LEU A C 1
ATOM 705 O O . LEU A 1 88 ? -7.120 -13.787 2.288 1.00 82.81 88 LEU A O 1
ATOM 709 N N . GLU A 1 89 ? -9.147 -12.895 2.654 1.00 85.75 89 GLU A N 1
ATOM 710 C CA . GLU A 1 89 ? -9.746 -13.471 1.452 1.00 85.75 89 GLU A CA 1
ATOM 711 C C . GLU A 1 89 ? -9.013 -12.972 0.199 1.00 85.75 89 GLU A C 1
ATOM 713 O O . GLU A 1 89 ? -8.642 -11.795 0.099 1.00 85.75 89 GLU A O 1
ATOM 718 N N . VAL A 1 90 ? -8.838 -13.854 -0.788 1.00 83.75 90 VAL A N 1
ATOM 719 C CA . VAL A 1 90 ? -8.049 -13.563 -2.000 1.00 83.75 90 VAL A CA 1
ATOM 720 C C . VAL A 1 90 ? -8.547 -12.297 -2.707 1.00 83.75 90 VAL A C 1
ATOM 722 O O . VAL A 1 90 ? -7.745 -11.467 -3.134 1.00 83.75 90 VAL A O 1
ATOM 725 N N . GLU A 1 91 ? -9.864 -12.099 -2.786 1.00 85.00 91 GLU A N 1
ATOM 726 C CA . GLU A 1 91 ? -10.469 -10.911 -3.403 1.00 85.00 91 GLU A CA 1
ATOM 727 C C . GLU A 1 91 ? -10.085 -9.609 -2.680 1.00 85.00 91 GLU A C 1
ATOM 729 O O . GLU A 1 91 ? -9.822 -8.583 -3.313 1.00 85.00 91 GLU A O 1
ATOM 734 N N . HIS A 1 92 ? -10.002 -9.650 -1.348 1.00 84.88 92 HIS A N 1
ATOM 735 C CA . HIS A 1 92 ? -9.595 -8.516 -0.522 1.00 84.88 92 HIS A CA 1
ATOM 736 C C . HIS A 1 92 ? -8.109 -8.214 -0.691 1.00 84.88 92 HIS A C 1
ATOM 738 O O . HIS A 1 92 ? -7.736 -7.051 -0.866 1.00 84.88 92 HIS A O 1
ATOM 744 N N . TYR A 1 93 ? -7.274 -9.255 -0.709 1.00 81.81 93 TYR A N 1
ATOM 745 C CA . TYR A 1 93 ? -5.843 -9.124 -0.958 1.00 81.81 93 TYR A CA 1
ATOM 746 C C . TYR A 1 93 ? -5.570 -8.467 -2.320 1.00 81.81 93 TYR A C 1
ATOM 748 O O . TYR A 1 93 ? -4.859 -7.462 -2.398 1.00 81.81 93 TYR A O 1
ATOM 756 N N . VAL A 1 94 ? -6.199 -8.974 -3.389 1.00 82.12 94 VAL A N 1
ATOM 757 C CA . VAL A 1 94 ? -6.043 -8.442 -4.754 1.00 82.12 94 VAL A CA 1
ATOM 758 C C . VAL A 1 94 ? -6.490 -6.981 -4.838 1.00 82.12 94 VAL A C 1
ATOM 760 O O . VAL A 1 94 ? -5.826 -6.168 -5.485 1.00 82.12 94 VAL A O 1
ATOM 763 N N . LYS A 1 95 ? -7.573 -6.606 -4.146 1.00 83.88 95 LYS A N 1
ATOM 764 C CA . LYS A 1 95 ? -8.040 -5.214 -4.095 1.00 83.88 95 LYS A CA 1
ATOM 765 C C . LYS A 1 95 ? -7.018 -4.285 -3.431 1.00 83.88 95 LYS A C 1
ATOM 767 O O . LYS A 1 95 ? -6.753 -3.209 -3.964 1.00 83.88 95 LYS A O 1
ATOM 772 N N . ILE A 1 96 ? -6.418 -4.692 -2.307 1.00 81.19 96 ILE A N 1
ATOM 773 C CA . ILE A 1 96 ? -5.367 -3.899 -1.646 1.00 81.19 96 ILE A CA 1
ATOM 774 C C . ILE A 1 96 ? -4.145 -3.762 -2.552 1.00 81.19 96 ILE A C 1
ATOM 776 O O . ILE A 1 96 ? -3.614 -2.663 -2.716 1.00 81.19 96 ILE A O 1
ATOM 780 N N . GLN A 1 97 ? -3.722 -4.865 -3.169 1.00 78.12 97 GLN A N 1
ATOM 781 C CA . GLN A 1 97 ? -2.606 -4.875 -4.105 1.00 78.12 97 GLN A CA 1
ATOM 782 C C . GLN A 1 97 ? -2.829 -3.896 -5.268 1.00 78.12 97 GLN A C 1
ATOM 784 O O . GLN A 1 97 ? -1.904 -3.160 -5.616 1.00 78.12 97 GLN A O 1
ATOM 789 N N . GLY A 1 98 ? -4.037 -3.850 -5.839 1.00 80.06 98 GLY A N 1
ATOM 790 C CA . GLY A 1 98 ? -4.396 -2.893 -6.891 1.00 80.06 98 GLY A CA 1
ATOM 791 C C . GLY A 1 98 ? -4.218 -1.443 -6.436 1.00 80.06 98 GLY A C 1
ATOM 792 O O . GLY A 1 98 ? -3.456 -0.700 -7.045 1.00 80.06 98 GLY A O 1
ATOM 793 N N . ILE A 1 99 ? -4.809 -1.080 -5.293 1.00 82.25 99 ILE A N 1
ATOM 794 C CA . ILE A 1 99 ? -4.731 0.282 -4.734 1.00 82.25 99 ILE A CA 1
ATOM 795 C C . ILE A 1 99 ? -3.278 0.710 -4.491 1.00 82.25 99 ILE A C 1
ATOM 797 O O . ILE A 1 99 ? -2.889 1.831 -4.818 1.00 82.25 99 ILE A O 1
ATOM 801 N N . LEU A 1 100 ? -2.463 -0.172 -3.907 1.00 78.56 100 LEU A N 1
ATOM 802 C CA . LEU A 1 100 ? -1.054 0.121 -3.638 1.00 78.56 100 LEU A CA 1
ATOM 803 C C . LEU A 1 100 ? -0.258 0.294 -4.933 1.00 78.56 100 LEU A C 1
ATOM 805 O O . LEU A 1 100 ? 0.561 1.207 -5.030 1.00 78.56 100 LEU A O 1
ATOM 809 N N . THR A 1 101 ? -0.521 -0.553 -5.929 1.00 75.81 101 THR A N 1
ATOM 810 C CA . THR A 1 101 ? 0.122 -0.472 -7.247 1.00 75.81 101 THR A CA 1
ATOM 811 C C . THR A 1 101 ? -0.207 0.852 -7.934 1.00 75.81 101 THR A C 1
ATOM 813 O O . THR A 1 101 ? 0.703 1.529 -8.415 1.00 75.81 101 THR A O 1
ATOM 816 N N . ASP A 1 102 ? -1.476 1.260 -7.907 1.00 79.38 102 ASP A N 1
ATOM 817 C CA . ASP A 1 102 ? -1.943 2.506 -8.516 1.00 79.38 102 ASP A CA 1
ATOM 818 C C . ASP A 1 102 ? -1.324 3.728 -7.830 1.00 79.38 102 ASP A C 1
ATOM 820 O O . ASP A 1 102 ? -0.715 4.570 -8.494 1.00 79.38 102 ASP A O 1
ATOM 824 N N . LYS A 1 103 ? -1.353 3.786 -6.492 1.00 77.31 103 LYS A N 1
ATOM 825 C CA . LYS A 1 103 ? -0.737 4.892 -5.739 1.00 77.31 103 LYS A CA 1
ATOM 826 C C . LYS A 1 103 ? 0.775 4.977 -5.969 1.00 77.31 103 LYS A C 1
ATOM 828 O O . LYS A 1 103 ? 1.327 6.071 -6.064 1.00 77.31 103 LYS A O 1
ATOM 833 N N . MET A 1 104 ? 1.475 3.847 -6.097 1.00 74.56 104 MET A N 1
ATOM 834 C CA . MET A 1 104 ? 2.895 3.867 -6.469 1.00 74.56 104 MET A CA 1
ATOM 835 C C . MET A 1 104 ? 3.114 4.412 -7.881 1.00 74.56 104 MET A C 1
ATOM 837 O O . MET A 1 104 ? 4.045 5.192 -8.093 1.00 74.56 104 MET A O 1
ATOM 841 N N . ALA A 1 105 ? 2.264 4.035 -8.837 1.00 73.94 105 ALA A N 1
ATOM 842 C CA . ALA A 1 105 ? 2.331 4.553 -10.196 1.00 73.94 105 ALA A CA 1
ATOM 843 C C . ALA A 1 105 ? 2.072 6.070 -10.242 1.00 73.94 105 ALA A C 1
ATOM 845 O O . ALA A 1 105 ? 2.776 6.778 -10.963 1.00 73.94 105 ALA A O 1
ATOM 846 N N . GLU A 1 106 ? 1.130 6.589 -9.450 1.00 76.19 106 GLU A N 1
ATOM 847 C CA . GLU A 1 106 ? 0.890 8.032 -9.301 1.00 76.19 106 GLU A CA 1
ATOM 848 C C . GLU A 1 106 ? 2.136 8.759 -8.785 1.00 76.19 106 GLU A C 1
ATOM 850 O O . GLU A 1 106 ? 2.590 9.736 -9.385 1.00 76.19 106 GLU A O 1
ATOM 855 N N . VAL A 1 107 ? 2.745 8.245 -7.711 1.00 71.56 107 VAL A N 1
ATOM 856 C CA . VAL A 1 107 ? 3.960 8.823 -7.121 1.00 71.56 107 VAL A CA 1
ATOM 857 C C . VAL A 1 107 ? 5.116 8.819 -8.124 1.00 71.56 107 VAL A C 1
ATOM 859 O O . VAL A 1 107 ? 5.784 9.843 -8.288 1.00 71.56 107 VAL A O 1
ATOM 862 N N . ALA A 1 108 ? 5.328 7.717 -8.846 1.00 66.00 108 ALA A N 1
ATOM 863 C CA . ALA A 1 108 ? 6.382 7.601 -9.854 1.00 66.00 108 ALA A CA 1
ATOM 864 C C . ALA A 1 108 ? 6.191 8.565 -11.040 1.00 66.00 108 ALA A C 1
ATOM 866 O O . ALA A 1 108 ? 7.162 9.102 -11.580 1.00 66.00 108 ALA A O 1
ATOM 867 N N . ASN A 1 109 ? 4.938 8.805 -11.435 1.00 66.50 109 ASN A N 1
ATOM 868 C CA . ASN A 1 109 ? 4.580 9.658 -12.570 1.00 66.50 109 ASN A CA 1
ATOM 869 C C . ASN A 1 109 ? 4.313 11.122 -12.189 1.00 66.50 109 ASN A C 1
ATOM 871 O O . ASN A 1 109 ? 4.058 11.941 -13.074 1.00 66.50 109 ASN A O 1
ATOM 875 N N . SER A 1 110 ? 4.447 11.482 -10.910 1.00 66.44 110 SER A N 1
ATOM 876 C CA . SER A 1 110 ? 4.271 12.853 -10.407 1.00 66.44 110 SER A CA 1
ATOM 877 C C . SER A 1 110 ? 5.193 13.896 -11.062 1.00 66.44 110 SER A C 1
ATOM 879 O O . SER A 1 110 ? 4.935 15.089 -10.964 1.00 66.44 110 SER A O 1
ATOM 881 N N . LYS A 1 111 ? 6.212 13.472 -11.828 1.00 49.41 111 LYS A N 1
ATOM 882 C CA . LYS A 1 111 ? 7.034 14.333 -12.702 1.00 49.41 111 LYS A CA 1
ATOM 883 C C . LYS A 1 111 ? 6.282 14.989 -13.878 1.00 49.41 111 LYS A C 1
ATOM 885 O O . LYS A 1 111 ? 6.907 15.754 -14.609 1.00 49.41 111 LYS A O 1
ATOM 890 N N . LYS A 1 112 ? 5.002 14.673 -14.115 1.00 40.53 112 LYS A N 1
ATOM 891 C CA . LYS A 1 112 ? 4.209 15.222 -15.235 1.00 40.53 112 LYS A CA 1
ATOM 892 C C . LYS A 1 112 ? 3.207 16.326 -14.861 1.00 40.53 112 LYS A C 1
ATOM 894 O O . LYS A 1 112 ? 2.496 16.769 -15.761 1.00 40.53 112 LYS A O 1
ATOM 899 N N . ALA A 1 113 ? 3.145 16.758 -13.601 1.00 36.62 113 ALA A N 1
ATOM 900 C CA . ALA A 1 113 ? 2.268 17.847 -13.158 1.00 36.62 113 ALA A CA 1
ATOM 901 C C . ALA A 1 113 ? 3.043 19.152 -12.938 1.00 36.62 113 ALA A C 1
ATOM 903 O O . ALA A 1 113 ? 4.157 19.082 -12.371 1.00 36.62 113 ALA A O 1
#

pLDDT: mean 71.03, std 10.11, range [36.62, 85.75]

Radius of gyration: 14.94 Å; chains: 1; bounding box: 36×32×41 Å